Protein AF-A0A914MSP1-F1 (afdb_monomer_lite)

Organism: Meloidogyne incognita (NCBI:txid6306)

InterPro domains:
  IPR037590 GATOR2 complex protein WDR24 [PTHR46200] (3-61)
  IPR049566 WDR59/RTC1-like, RING zinc finger domain [PF17120] (11-61)

Radius of gyration: 13.06 Å; chains: 1; bounding box: 28×31×35 Å

Sequence (68 aa):
MRCLKCRHFYNYTCTICETNVRGIWSSCAECGHGGHLLHMEEWFSQSEFCPVVGCGHVCTKTIKERNK

Foldseek 3Di:
DADPPVRDDDFQAQPPPRDGDPDDWDAAPPQRHTGDPVVVVVVVVPAQADPDPPPRDRRDPDPPPPPD

Structure (mmCIF, N/CA/C/O backbone):
data_AF-A0A914MSP1-F1
#
_entry.id   AF-A0A914MSP1-F1
#
loop_
_atom_site.group_PDB
_atom_site.id
_atom_site.type_symbol
_atom_site.label_atom_id
_atom_site.label_alt_id
_atom_site.label_comp_id
_atom_site.label_asym_id
_atom_site.label_entity_id
_atom_site.label_seq_id
_atom_site.pdbx_PDB_ins_code
_atom_site.Cartn_x
_atom_site.Cartn_y
_atom_site.Cartn_z
_atom_site.occupancy
_atom_site.B_iso_or_equiv
_atom_site.auth_seq_id
_atom_site.auth_comp_id
_atom_site.auth_asym_id
_atom_site.auth_atom_id
_atom_site.pdbx_PDB_model_num
ATOM 1 N N . MET A 1 1 ? 10.466 -4.913 -11.281 1.00 76.31 1 MET A N 1
ATOM 2 C CA . MET A 1 1 ? 10.136 -4.716 -12.716 1.00 76.31 1 MET A CA 1
ATOM 3 C C . MET A 1 1 ? 11.010 -3.609 -13.300 1.00 76.31 1 MET A C 1
ATOM 5 O O . MET A 1 1 ? 11.141 -2.575 -12.662 1.00 76.31 1 MET A O 1
ATOM 9 N N . ARG A 1 2 ? 11.627 -3.801 -14.476 1.00 86.06 2 ARG A N 1
ATOM 10 C CA . ARG A 1 2 ? 12.487 -2.785 -15.117 1.00 86.06 2 ARG A CA 1
ATOM 11 C C . ARG A 1 2 ? 11.720 -2.039 -16.207 1.00 86.06 2 ARG A C 1
ATOM 13 O O . ARG A 1 2 ? 11.244 -2.675 -17.143 1.00 86.06 2 ARG A O 1
ATOM 20 N N . CYS A 1 3 ? 11.649 -0.712 -16.139 1.00 87.38 3 CYS A N 1
ATOM 21 C CA . CYS A 1 3 ? 11.116 0.088 -17.244 1.00 87.38 3 CYS A CA 1
ATOM 22 C C . CYS A 1 3 ? 12.117 0.119 -18.404 1.00 87.38 3 CYS A C 1
ATOM 24 O O . CYS A 1 3 ? 13.274 0.481 -18.214 1.00 87.38 3 CYS A O 1
ATOM 26 N N . LEU A 1 4 ? 11.690 -0.232 -19.617 1.00 92.00 4 LEU A N 1
ATOM 27 C CA . LEU A 1 4 ? 12.582 -0.262 -20.784 1.00 92.00 4 LEU A CA 1
ATOM 28 C C . LEU A 1 4 ? 12.997 1.140 -21.257 1.00 92.00 4 LEU A C 1
ATOM 30 O O . LEU A 1 4 ? 14.077 1.295 -21.817 1.00 92.00 4 LEU A O 1
ATOM 34 N N . LYS A 1 5 ? 12.176 2.162 -20.981 1.00 94.50 5 LYS A N 1
ATOM 35 C CA . LYS A 1 5 ? 12.434 3.552 -21.378 1.00 94.50 5 LYS A CA 1
ATOM 36 C C . LYS A 1 5 ? 13.490 4.223 -20.497 1.00 94.50 5 LYS A C 1
ATOM 38 O O . LYS A 1 5 ? 14.466 4.751 -21.011 1.00 94.50 5 LYS A O 1
ATOM 43 N N . CYS A 1 6 ? 13.305 4.204 -19.175 1.00 94.69 6 CYS A N 1
ATOM 44 C CA . CYS A 1 6 ? 14.209 4.872 -18.229 1.00 94.69 6 CYS A CA 1
ATOM 45 C C . CYS A 1 6 ? 15.196 3.923 -17.532 1.00 94.69 6 CYS A C 1
ATOM 47 O O . CYS A 1 6 ? 16.010 4.375 -16.736 1.00 94.69 6 CYS A O 1
ATOM 49 N N . ARG A 1 7 ? 15.123 2.610 -17.799 1.00 90.94 7 ARG A N 1
ATOM 50 C CA . ARG A 1 7 ? 15.942 1.550 -17.172 1.00 90.94 7 ARG A CA 1
ATOM 51 C C . ARG A 1 7 ? 15.813 1.448 -15.646 1.00 90.94 7 ARG A C 1
ATOM 53 O O . ARG A 1 7 ? 16.534 0.667 -15.034 1.00 90.94 7 ARG A O 1
ATOM 60 N N . HIS A 1 8 ? 14.871 2.172 -15.040 1.00 88.88 8 HIS A N 1
ATOM 61 C CA . HIS A 1 8 ? 14.629 2.150 -13.603 1.00 88.88 8 HIS A CA 1
ATOM 62 C C . HIS A 1 8 ? 14.010 0.817 -13.163 1.00 88.88 8 HIS A C 1
ATOM 64 O O . HIS A 1 8 ? 13.118 0.284 -13.834 1.00 88.88 8 HIS A O 1
ATOM 70 N N . PHE A 1 9 ? 14.483 0.292 -12.033 1.00 86.06 9 PHE A N 1
ATOM 71 C CA . PHE A 1 9 ? 13.955 -0.914 -11.407 1.00 86.06 9 PHE A CA 1
ATOM 72 C C . PHE A 1 9 ? 12.979 -0.532 -10.303 1.00 86.06 9 PHE A C 1
ATOM 74 O O . PHE A 1 9 ? 13.369 -0.007 -9.268 1.00 86.06 9 PHE A O 1
ATOM 81 N N . TYR A 1 10 ? 11.710 -0.844 -10.517 1.00 84.69 10 TYR A N 1
ATOM 82 C CA . TYR A 1 10 ? 10.685 -0.727 -9.496 1.00 84.69 10 TYR A CA 1
ATOM 83 C C . TYR A 1 10 ? 10.633 -2.017 -8.682 1.00 84.69 10 TYR A C 1
ATOM 85 O O . TYR A 1 10 ? 10.406 -3.093 -9.249 1.00 84.69 10 TYR A O 1
ATOM 93 N N . ASN A 1 11 ? 10.848 -1.902 -7.375 1.00 87.19 11 ASN A N 1
ATOM 94 C CA . ASN A 1 11 ? 10.747 -3.002 -6.421 1.00 87.19 11 ASN A CA 1
ATOM 95 C C . ASN A 1 11 ? 9.555 -2.725 -5.508 1.00 87.19 11 ASN A C 1
ATOM 97 O O . ASN A 1 11 ? 9.686 -2.065 -4.482 1.00 87.19 11 ASN A O 1
ATOM 101 N N . TYR A 1 12 ? 8.381 -3.177 -5.937 1.00 91.50 12 TYR A N 1
ATOM 102 C CA . TYR A 1 12 ? 7.161 -3.067 -5.151 1.00 91.50 12 TYR A CA 1
ATOM 103 C C . TYR A 1 12 ? 6.945 -4.380 -4.417 1.00 91.50 12 TYR A C 1
ATOM 105 O O . TYR A 1 12 ? 6.655 -5.399 -5.042 1.00 91.50 12 TYR A O 1
ATOM 113 N N . THR A 1 13 ? 7.097 -4.358 -3.099 1.00 94.56 13 THR A N 1
ATOM 114 C CA . THR A 1 13 ? 6.873 -5.523 -2.243 1.00 94.56 13 THR A CA 1
ATOM 115 C C . THR A 1 13 ? 5.524 -5.384 -1.558 1.00 94.56 13 THR A C 1
ATOM 117 O O . THR A 1 13 ? 5.163 -4.306 -1.088 1.00 94.56 13 THR A O 1
ATOM 120 N N . CYS A 1 14 ? 4.758 -6.469 -1.520 1.00 95.56 14 CYS A N 1
ATOM 121 C CA . CYS A 1 14 ? 3.512 -6.508 -0.777 1.00 95.56 14 CYS A CA 1
ATOM 122 C C . CYS A 1 14 ? 3.799 -6.648 0.714 1.00 95.56 14 CYS A C 1
ATOM 124 O O . CYS A 1 14 ? 4.432 -7.610 1.124 1.00 95.56 14 CYS A O 1
ATOM 126 N N . THR A 1 15 ? 3.276 -5.734 1.524 1.00 94.88 15 THR A N 1
ATOM 127 C CA . THR A 1 15 ? 3.484 -5.739 2.982 1.00 94.88 15 THR A CA 1
ATOM 128 C C . THR A 1 15 ? 2.792 -6.888 3.722 1.00 94.88 15 THR A C 1
ATOM 130 O O . THR A 1 15 ? 3.127 -7.138 4.868 1.00 94.88 15 THR A O 1
ATOM 133 N N . ILE A 1 16 ? 1.844 -7.586 3.084 1.00 94.25 16 ILE A N 1
ATOM 134 C CA . ILE A 1 16 ? 1.080 -8.688 3.700 1.00 94.25 16 ILE A CA 1
ATOM 135 C C . ILE A 1 16 ? 1.741 -10.049 3.452 1.00 94.25 16 ILE A C 1
ATOM 137 O O . ILE A 1 16 ? 1.805 -10.875 4.348 1.00 94.25 16 ILE A O 1
ATOM 141 N N . CYS A 1 17 ? 2.227 -10.292 2.233 1.00 95.75 17 CYS A N 1
ATOM 142 C CA . CYS A 1 17 ? 2.816 -11.585 1.850 1.00 95.75 17 CYS A CA 1
ATOM 143 C C . CYS A 1 17 ? 4.321 -11.515 1.574 1.00 95.75 17 CYS A C 1
ATOM 145 O O . CYS A 1 17 ? 4.907 -12.508 1.164 1.00 95.75 17 CYS A O 1
ATOM 147 N N . GLU A 1 18 ? 4.924 -10.333 1.706 1.00 94.88 18 GLU A N 1
ATOM 148 C CA . GLU A 1 18 ? 6.364 -10.078 1.556 1.00 94.88 18 GLU A CA 1
ATOM 149 C C . GLU A 1 18 ? 6.953 -10.446 0.181 1.00 94.88 18 GLU A C 1
ATOM 151 O O . GLU A 1 18 ? 8.166 -10.501 -0.011 1.00 94.88 18 GLU A O 1
ATOM 156 N N . THR A 1 19 ? 6.098 -10.635 -0.830 1.00 94.81 19 THR A N 1
ATOM 157 C CA . THR A 1 19 ? 6.518 -10.957 -2.199 1.00 94.81 19 THR A CA 1
ATOM 158 C C . THR A 1 19 ? 6.443 -9.756 -3.140 1.00 94.81 19 THR A C 1
ATOM 160 O O . THR A 1 19 ? 5.708 -8.789 -2.920 1.00 94.81 19 THR A O 1
ATOM 163 N N . ASN A 1 20 ? 7.228 -9.820 -4.220 1.00 94.00 20 ASN A N 1
ATOM 164 C CA . ASN A 1 20 ? 7.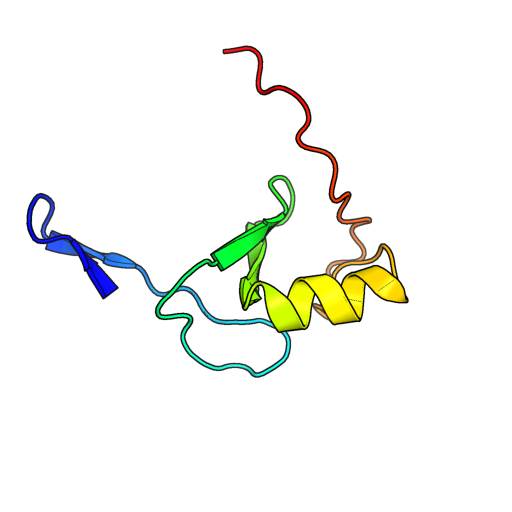249 -8.789 -5.254 1.00 94.00 20 ASN A CA 1
ATOM 165 C C . ASN A 1 20 ? 5.938 -8.763 -6.051 1.00 94.00 20 ASN A C 1
ATOM 167 O O . ASN A 1 20 ? 5.564 -9.750 -6.688 1.00 94.00 20 ASN A O 1
ATOM 171 N N . VAL A 1 21 ? 5.318 -7.589 -6.110 1.00 93.50 21 VAL A N 1
ATOM 172 C CA . VAL A 1 21 ? 4.126 -7.311 -6.907 1.00 93.50 21 VAL A CA 1
ATOM 173 C C . VAL A 1 21 ? 4.523 -7.128 -8.368 1.00 93.50 21 VAL A C 1
ATOM 175 O O . VAL A 1 21 ? 5.283 -6.227 -8.724 1.00 93.50 21 VAL A O 1
ATOM 178 N N . ARG A 1 22 ? 4.004 -8.000 -9.237 1.00 89.62 22 ARG A N 1
ATOM 179 C CA . ARG A 1 22 ? 4.245 -7.951 -10.693 1.00 89.62 22 ARG A CA 1
ATOM 180 C C . ARG A 1 22 ? 3.120 -7.276 -11.486 1.00 89.62 22 ARG A C 1
ATOM 182 O O . ARG A 1 22 ? 3.285 -7.061 -12.681 1.00 89.62 22 ARG A O 1
ATOM 189 N N . GLY A 1 23 ? 1.999 -6.971 -10.833 1.00 87.69 23 GLY A N 1
ATOM 190 C CA . GLY A 1 23 ? 0.808 -6.359 -11.427 1.00 87.69 23 GLY A CA 1
ATOM 191 C C . GLY A 1 23 ? 0.435 -5.044 -10.746 1.00 87.69 23 GLY A C 1
ATOM 192 O O . GLY A 1 23 ? 1.298 -4.210 -10.482 1.00 87.69 23 GLY A O 1
ATOM 193 N N . ILE A 1 24 ? -0.857 -4.869 -10.454 1.00 90.38 24 ILE A N 1
ATOM 194 C CA . ILE A 1 24 ? -1.373 -3.684 -9.758 1.00 90.38 24 ILE A CA 1
ATOM 195 C C . ILE A 1 24 ? -0.837 -3.658 -8.324 1.00 90.38 24 ILE A C 1
ATOM 197 O O . ILE A 1 24 ? -1.084 -4.577 -7.538 1.00 90.38 24 ILE A O 1
ATOM 201 N N . TRP A 1 25 ? -0.116 -2.584 -8.000 1.00 91.62 25 TRP A N 1
ATOM 202 C CA . TRP A 1 25 ? 0.344 -2.273 -6.654 1.00 91.62 25 TRP A CA 1
ATOM 203 C C . TRP A 1 25 ? -0.520 -1.160 -6.063 1.00 91.62 25 TRP A C 1
ATOM 205 O O . TRP A 1 25 ? -0.498 -0.027 -6.544 1.00 91.62 25 TRP A O 1
ATOM 215 N N . SER A 1 26 ? -1.285 -1.498 -5.030 1.00 91.44 26 SER A N 1
ATOM 216 C CA . SER A 1 26 ? -2.125 -0.555 -4.296 1.00 91.44 26 SER A CA 1
ATOM 217 C C . SER A 1 26 ? -1.354 -0.036 -3.091 1.00 91.44 26 SER A C 1
ATOM 219 O O . SER A 1 26 ? -1.021 -0.819 -2.202 1.00 91.44 26 SER A O 1
ATOM 221 N N . SER A 1 27 ? -1.069 1.266 -3.059 1.00 90.19 27 SER A N 1
ATOM 222 C CA . SER A 1 27 ? -0.286 1.920 -2.004 1.00 90.19 27 SER A CA 1
ATOM 223 C C . SER A 1 27 ? -1.017 3.111 -1.398 1.00 90.19 27 SER A C 1
ATOM 225 O O . SER A 1 27 ? -1.679 3.866 -2.112 1.00 90.19 27 SER A O 1
ATOM 227 N N . CYS A 1 28 ? -0.819 3.340 -0.103 1.00 90.56 28 CYS A N 1
ATOM 228 C CA . CYS A 1 28 ? -1.237 4.570 0.555 1.00 90.56 28 CYS A CA 1
ATOM 229 C C . CYS A 1 28 ? -0.418 5.761 0.032 1.00 90.56 28 CYS A C 1
ATOM 231 O O . CYS A 1 28 ? 0.809 5.695 -0.037 1.00 90.56 28 CYS A O 1
ATOM 233 N N . ALA A 1 29 ? -1.087 6.865 -0.305 1.00 86.38 29 ALA A N 1
ATOM 234 C CA . ALA A 1 29 ? -0.415 8.080 -0.768 1.00 86.38 29 ALA A CA 1
ATOM 235 C C . ALA A 1 29 ? 0.382 8.794 0.339 1.00 86.38 29 ALA A C 1
ATOM 237 O O . ALA A 1 29 ? 1.295 9.550 0.019 1.00 86.38 29 ALA A O 1
ATOM 238 N N . GLU A 1 30 ? 0.039 8.559 1.609 1.00 88.50 30 GLU A N 1
ATOM 239 C CA . GLU A 1 30 ? 0.662 9.219 2.761 1.00 88.50 30 GLU A CA 1
ATOM 240 C C . GLU A 1 30 ? 1.839 8.408 3.311 1.00 88.50 30 GLU A C 1
ATOM 242 O O . GLU A 1 30 ? 2.943 8.932 3.424 1.00 88.50 30 GLU A O 1
ATOM 247 N N . CYS A 1 31 ? 1.645 7.116 3.602 1.00 91.94 31 CYS A N 1
ATOM 248 C CA . CYS A 1 31 ? 2.706 6.287 4.183 1.00 91.94 31 CYS A CA 1
ATOM 249 C C . CYS A 1 31 ? 3.522 5.487 3.155 1.00 91.94 31 CYS A C 1
ATOM 251 O O . CYS A 1 31 ? 4.542 4.905 3.511 1.00 91.94 31 CYS A O 1
ATOM 253 N N . GLY A 1 32 ? 3.079 5.412 1.894 1.00 90.25 32 GLY A N 1
ATOM 254 C CA . GLY A 1 32 ? 3.759 4.670 0.825 1.00 90.25 32 GLY A CA 1
ATOM 255 C C . GLY A 1 32 ? 3.691 3.141 0.942 1.00 90.25 32 GLY A C 1
ATOM 256 O O . GLY A 1 32 ? 4.092 2.442 0.011 1.00 90.25 32 GLY A O 1
ATOM 257 N N . HIS A 1 33 ? 3.164 2.601 2.045 1.00 93.44 33 HIS A N 1
ATOM 258 C CA . HIS A 1 33 ? 2.966 1.165 2.220 1.00 93.44 33 HIS A CA 1
ATOM 259 C C . HIS A 1 33 ? 1.832 0.651 1.340 1.00 93.44 33 HIS A C 1
ATOM 261 O O . HIS A 1 33 ? 0.843 1.344 1.093 1.00 93.44 33 HIS A O 1
ATOM 267 N N . GLY A 1 34 ? 1.969 -0.584 0.874 1.00 92.81 34 GLY A N 1
ATOM 268 C CA . GLY A 1 34 ? 1.030 -1.149 -0.076 1.00 92.81 34 GLY A CA 1
ATOM 269 C C . GLY A 1 34 ? 1.350 -2.578 -0.464 1.00 92.81 34 GLY A C 1
ATOM 270 O O . GLY A 1 34 ? 2.261 -3.214 0.068 1.00 92.81 34 GLY A O 1
ATOM 271 N N . GLY A 1 35 ? 0.609 -3.102 -1.432 1.00 94.88 35 GLY A N 1
ATOM 272 C CA . GLY A 1 35 ? 0.825 -4.457 -1.911 1.00 94.88 35 GLY A CA 1
ATOM 273 C C . GLY A 1 35 ? -0.102 -4.874 -3.030 1.00 94.88 35 GLY A C 1
ATOM 274 O O . GLY A 1 35 ? -0.605 -4.039 -3.778 1.00 94.88 35 GLY A O 1
ATOM 275 N N . HIS A 1 36 ? -0.275 -6.187 -3.168 1.00 95.81 36 HIS A N 1
ATOM 276 C CA . HIS A 1 36 ? -1.195 -6.755 -4.143 1.00 95.81 36 HIS A CA 1
ATOM 277 C C . HIS A 1 36 ? -2.596 -6.193 -3.939 1.00 95.81 36 HIS A C 1
ATOM 279 O O . HIS A 1 36 ? -3.057 -6.121 -2.801 1.00 95.81 36 HIS A O 1
ATOM 285 N N . LEU A 1 37 ? -3.270 -5.861 -5.043 1.00 93.00 37 LEU A N 1
ATOM 286 C CA . LEU A 1 37 ? -4.640 -5.357 -5.015 1.00 93.00 37 LEU A CA 1
ATOM 287 C C . LEU A 1 37 ? -5.541 -6.229 -4.131 1.00 93.00 37 LEU A C 1
ATOM 289 O O . LEU A 1 37 ? -6.138 -5.705 -3.205 1.00 93.00 37 LEU A O 1
ATOM 293 N N . LEU A 1 38 ? -5.545 -7.548 -4.348 1.00 94.44 38 LEU A N 1
ATOM 294 C CA . LEU A 1 38 ? -6.413 -8.480 -3.621 1.00 94.44 38 LEU A CA 1
ATOM 295 C C . LEU A 1 38 ? -6.118 -8.527 -2.116 1.00 94.44 38 LEU A C 1
ATOM 297 O O . LEU A 1 38 ? -7.041 -8.420 -1.320 1.00 94.44 38 LEU A O 1
ATOM 301 N N . HIS A 1 39 ? -4.844 -8.613 -1.712 1.00 95.12 39 HIS A N 1
ATOM 302 C CA . HIS A 1 39 ? -4.494 -8.607 -0.285 1.00 95.12 39 HIS A CA 1
ATOM 303 C C . HIS A 1 39 ? -4.855 -7.282 0.386 1.00 95.12 39 HIS A C 1
ATOM 305 O O . HIS A 1 39 ? -5.317 -7.267 1.521 1.00 95.12 39 HIS A O 1
ATOM 311 N N . MET A 1 40 ? -4.638 -6.161 -0.306 1.00 92.75 40 MET A N 1
ATOM 312 C CA . MET A 1 40 ? -5.023 -4.853 0.217 1.00 92.75 40 MET A CA 1
ATOM 313 C C . MET A 1 40 ? -6.547 -4.749 0.318 1.00 92.75 40 MET A C 1
ATOM 315 O O . MET A 1 40 ? -7.060 -4.263 1.318 1.00 92.75 40 MET A O 1
ATOM 319 N N . GLU A 1 41 ? -7.288 -5.225 -0.681 1.00 92.38 41 GLU A N 1
ATOM 320 C CA . GLU A 1 41 ? -8.749 -5.182 -0.678 1.00 92.38 41 GLU A CA 1
ATOM 321 C C . GLU A 1 41 ? -9.347 -6.010 0.465 1.00 92.38 41 GLU A C 1
ATOM 323 O O . GLU A 1 41 ? -10.207 -5.494 1.182 1.00 92.38 41 GLU A O 1
ATOM 328 N N . GLU A 1 42 ? -8.828 -7.226 0.671 1.00 94.69 42 GLU A N 1
ATOM 329 C CA . GLU A 1 42 ? -9.202 -8.140 1.755 1.00 94.69 42 GLU A CA 1
ATOM 330 C C . GLU A 1 42 ? -8.875 -7.555 3.135 1.00 94.69 42 GLU A C 1
ATOM 332 O O . GLU A 1 42 ? -9.744 -7.504 4.008 1.00 94.69 42 GLU A O 1
ATOM 337 N N . TRP A 1 43 ? -7.656 -7.038 3.326 1.00 92.94 43 TRP A N 1
ATOM 338 C CA . TRP A 1 43 ? -7.253 -6.391 4.578 1.00 92.94 43 TRP A CA 1
ATOM 339 C C . TRP A 1 43 ? -8.149 -5.197 4.900 1.00 92.94 43 TRP A C 1
ATOM 341 O O . TRP A 1 43 ? -8.727 -5.099 5.985 1.00 92.94 43 TRP A O 1
ATOM 351 N N . PHE A 1 44 ? -8.330 -4.317 3.914 1.00 91.12 44 PHE A N 1
ATOM 352 C CA . PHE A 1 44 ? -9.153 -3.128 4.063 1.00 91.12 44 PHE A CA 1
ATOM 353 C C . PHE A 1 44 ? -10.664 -3.405 4.027 1.00 91.12 44 PHE A C 1
ATOM 355 O O . PHE A 1 44 ? -11.457 -2.465 4.041 1.00 91.12 44 PHE A O 1
ATOM 362 N N . SER A 1 45 ? -11.085 -4.670 3.948 1.00 92.38 45 SER A N 1
ATOM 363 C CA . SER A 1 45 ? -12.465 -5.080 4.223 1.00 92.38 45 SER A CA 1
ATOM 364 C C . SER A 1 45 ? -12.726 -5.266 5.721 1.00 92.38 45 SER A C 1
ATOM 366 O O . SER A 1 45 ? -13.887 -5.332 6.120 1.00 92.38 45 SER A O 1
ATOM 368 N N . GLN A 1 46 ? -11.673 -5.380 6.538 1.00 91.81 46 GLN A N 1
ATOM 369 C CA . GLN A 1 46 ? -11.762 -5.664 7.975 1.00 91.81 46 GLN A CA 1
ATOM 370 C C . GLN A 1 46 ? -11.086 -4.598 8.849 1.00 91.81 46 GLN A C 1
ATOM 372 O O . GLN A 1 46 ? -11.407 -4.480 10.028 1.00 91.81 46 GLN A O 1
ATOM 377 N N . SER A 1 47 ? -10.151 -3.824 8.296 1.00 89.81 47 SER A N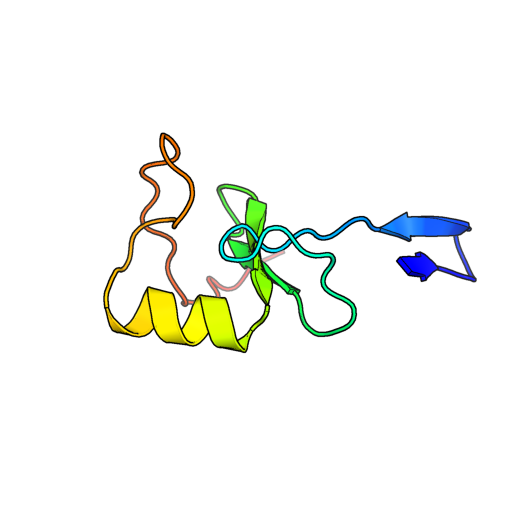 1
ATOM 378 C CA . SER A 1 47 ? -9.392 -2.801 9.019 1.00 89.81 47 SER A CA 1
ATOM 379 C C . SER A 1 47 ? -9.166 -1.581 8.142 1.00 89.81 47 SER A C 1
ATOM 381 O O . SER A 1 47 ? -8.854 -1.722 6.974 1.00 89.81 47 SER A O 1
ATOM 383 N N . GLU A 1 48 ? -9.246 -0.373 8.687 1.00 89.06 48 GLU A N 1
ATOM 384 C CA . GLU A 1 48 ? -8.871 0.849 7.957 1.00 89.06 48 GLU A CA 1
ATOM 385 C C . GLU A 1 48 ? -7.395 1.222 8.175 1.00 89.06 48 GLU A C 1
ATOM 387 O O . GLU A 1 48 ? -6.877 2.162 7.570 1.00 89.06 48 GLU A O 1
ATOM 392 N N . PHE A 1 49 ? -6.690 0.484 9.034 1.00 91.69 49 PHE A N 1
ATOM 393 C CA . PHE A 1 49 ? -5.305 0.759 9.394 1.00 91.69 49 PHE A CA 1
ATOM 394 C C . PHE A 1 49 ? -4.315 0.059 8.469 1.00 91.69 49 PHE A C 1
ATOM 396 O O . PHE A 1 49 ? -4.560 -1.033 7.953 1.00 91.69 49 PHE A O 1
ATOM 403 N N . CYS A 1 50 ? -3.152 0.683 8.301 1.00 93.56 50 CYS A N 1
ATOM 404 C CA . CYS A 1 50 ? -2.033 0.118 7.567 1.00 93.56 50 CYS A CA 1
ATOM 405 C C . CYS A 1 50 ? -1.646 -1.265 8.134 1.00 93.56 50 CYS A C 1
ATOM 407 O O . CYS A 1 50 ? -1.462 -1.378 9.348 1.00 93.56 50 CYS A O 1
ATOM 409 N N . PRO A 1 51 ? -1.441 -2.290 7.285 1.00 92.94 51 PRO A N 1
ATOM 410 C CA . PRO A 1 51 ? -1.009 -3.618 7.731 1.00 92.94 51 PRO A CA 1
ATOM 411 C C . PRO A 1 51 ? 0.416 -3.649 8.304 1.00 92.94 51 PRO A C 1
ATOM 413 O O . PRO A 1 51 ? 0.806 -4.625 8.936 1.00 92.94 51 PRO A O 1
ATOM 416 N N . VAL A 1 52 ? 1.216 -2.600 8.081 1.00 93.81 52 VAL A N 1
ATOM 417 C CA . VAL A 1 52 ? 2.595 -2.532 8.578 1.00 93.81 52 VAL A CA 1
ATOM 418 C C . VAL A 1 52 ? 2.610 -2.198 10.066 1.00 93.81 52 VAL A C 1
ATOM 420 O O . VAL A 1 52 ? 2.165 -1.123 10.484 1.00 93.81 52 VAL A O 1
ATOM 423 N N . VAL A 1 53 ? 3.197 -3.100 10.854 1.00 90.31 53 VAL A N 1
ATOM 424 C CA . VAL A 1 53 ? 3.426 -2.914 12.291 1.00 90.31 53 VAL A CA 1
ATOM 425 C C . VAL A 1 53 ? 4.227 -1.629 12.526 1.00 90.31 53 VAL A C 1
ATOM 427 O O . VAL A 1 53 ? 5.281 -1.424 11.931 1.00 90.31 53 VAL A O 1
ATOM 430 N N . GLY A 1 54 ? 3.711 -0.746 13.384 1.00 89.88 54 GLY A N 1
ATOM 431 C CA . GLY A 1 54 ? 4.347 0.533 13.720 1.00 89.88 54 GLY A CA 1
ATOM 432 C C . GLY A 1 54 ? 4.013 1.706 12.789 1.00 89.88 54 GLY A C 1
ATOM 433 O O . GLY A 1 54 ? 4.396 2.829 13.095 1.00 89.88 54 GLY A O 1
ATOM 434 N N . CYS A 1 55 ? 3.273 1.499 11.692 1.00 91.94 55 CYS A N 1
ATOM 435 C CA . CYS A 1 55 ? 2.848 2.605 10.828 1.00 91.94 55 CYS A CA 1
ATOM 436 C C . CYS A 1 55 ? 1.663 3.385 11.419 1.00 91.94 55 CYS A C 1
ATOM 438 O O . CYS A 1 55 ? 1.655 4.610 11.370 1.00 91.94 55 CYS A O 1
ATOM 440 N N . GLY A 1 56 ? 0.648 2.681 11.937 1.00 87.00 56 GLY A N 1
ATOM 441 C CA . GLY A 1 56 ? -0.513 3.276 12.617 1.00 87.00 56 GLY A CA 1
ATOM 442 C C . GLY A 1 56 ? -1.429 4.165 11.759 1.00 87.00 56 GLY A C 1
ATOM 443 O O . GLY A 1 56 ? -2.430 4.661 12.264 1.00 87.00 56 GLY A O 1
ATOM 444 N N . HIS A 1 57 ? -1.125 4.369 10.474 1.00 90.12 57 HIS A N 1
ATOM 445 C CA . HIS A 1 57 ? -1.921 5.219 9.588 1.00 90.12 57 HIS A CA 1
ATOM 446 C C . HIS A 1 57 ? -3.270 4.592 9.236 1.00 90.12 57 HIS A C 1
ATOM 448 O O . HIS A 1 57 ? -3.321 3.430 8.830 1.00 90.12 57 HIS A O 1
ATOM 454 N N . VAL A 1 58 ? -4.331 5.400 9.275 1.00 89.88 58 VAL A N 1
ATOM 455 C CA . VAL A 1 58 ? -5.630 5.078 8.669 1.00 89.88 58 VAL A CA 1
ATOM 456 C C . VAL A 1 58 ? -5.507 5.266 7.155 1.00 89.88 58 VAL A C 1
ATOM 458 O O . VAL A 1 58 ? -5.541 6.383 6.643 1.00 89.88 58 VAL A O 1
ATOM 461 N N . CYS A 1 59 ? -5.284 4.174 6.430 1.00 88.31 59 CYS A N 1
ATOM 462 C CA . CYS A 1 59 ? 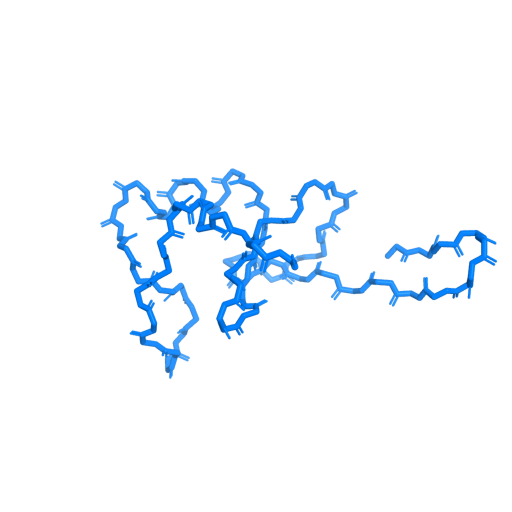-5.062 4.202 4.990 1.00 88.31 59 CYS A CA 1
ATOM 463 C C . CYS A 1 59 ? -6.413 4.204 4.270 1.00 88.31 59 CYS A C 1
ATOM 465 O O . CYS A 1 59 ? -7.007 3.156 4.026 1.00 88.31 59 CYS A O 1
ATOM 467 N N . THR A 1 60 ? -6.909 5.390 3.923 1.00 70.62 60 THR A N 1
ATOM 468 C CA . THR A 1 60 ? -8.223 5.523 3.284 1.00 70.62 60 THR A CA 1
ATOM 469 C C . THR A 1 60 ? -8.184 5.048 1.829 1.00 70.62 60 THR A C 1
ATOM 471 O O . THR A 1 60 ? -7.316 5.477 1.066 1.00 70.62 60 THR A O 1
ATOM 474 N N . LYS A 1 61 ? -9.165 4.239 1.400 1.00 62.69 61 LYS A N 1
ATOM 475 C CA . LYS A 1 61 ? -9.342 3.844 -0.016 1.00 62.69 61 LYS A CA 1
ATOM 476 C C . LYS A 1 61 ? -9.741 5.013 -0.931 1.00 62.69 61 LYS A C 1
ATOM 478 O O . LYS A 1 61 ? -9.738 4.867 -2.151 1.00 62.69 61 LYS A O 1
ATOM 483 N N . THR A 1 62 ? -10.127 6.158 -0.371 1.00 54.50 62 THR A N 1
ATOM 484 C CA . THR A 1 62 ? -10.570 7.320 -1.137 1.00 54.50 62 THR A CA 1
ATO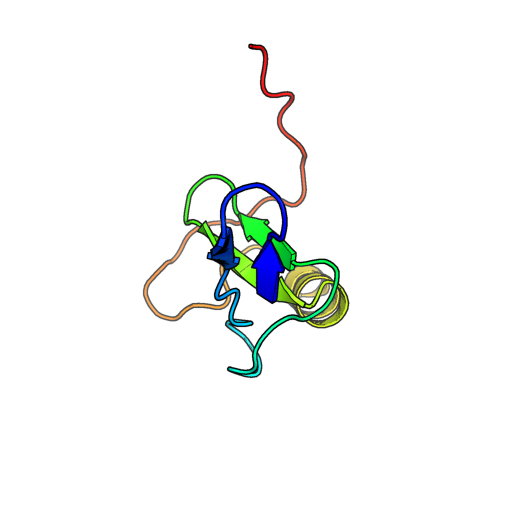M 485 C C . THR A 1 62 ? -9.405 7.931 -1.905 1.00 54.50 62 THR A C 1
ATOM 487 O O . THR A 1 62 ? -8.426 8.410 -1.334 1.00 54.50 62 THR A O 1
ATOM 490 N N . ILE A 1 63 ? -9.545 7.960 -3.229 1.00 55.16 63 ILE A N 1
ATOM 491 C CA . ILE A 1 63 ? -8.766 8.840 -4.094 1.00 55.16 63 ILE A CA 1
ATOM 492 C C . ILE A 1 63 ? -9.142 10.264 -3.674 1.00 55.16 63 ILE A C 1
ATOM 494 O O . ILE A 1 63 ? -10.143 10.804 -4.133 1.00 55.16 63 ILE A O 1
ATOM 498 N N . LYS A 1 64 ? -8.383 10.876 -2.760 1.00 47.16 64 LYS A N 1
ATOM 499 C CA . LYS A 1 64 ? -8.417 12.333 -2.629 1.00 47.16 64 LYS A CA 1
ATOM 500 C C . LYS A 1 64 ? -7.934 12.860 -3.971 1.00 47.16 64 LYS A C 1
ATOM 502 O O . LYS A 1 64 ? -6.805 12.559 -4.365 1.00 47.16 64 LYS A O 1
ATOM 507 N N . GLU A 1 65 ? -8.806 13.555 -4.698 1.00 49.25 65 GLU A N 1
ATOM 508 C CA . GLU A 1 65 ? -8.453 14.237 -5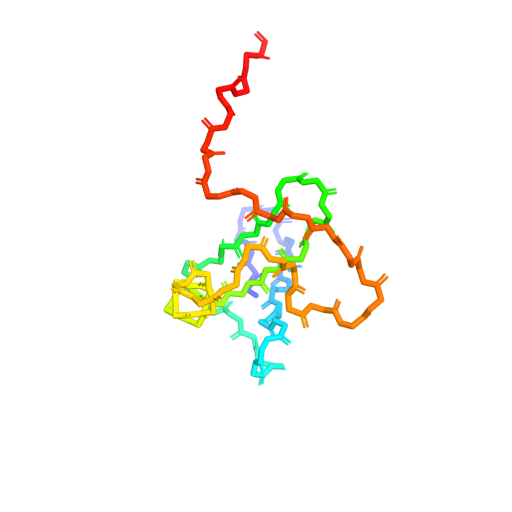.938 1.00 49.25 65 GLU A CA 1
ATOM 509 C C . GLU A 1 65 ? -7.177 15.039 -5.679 1.00 49.25 65 GLU A C 1
ATOM 511 O O . GLU A 1 65 ? -7.183 16.031 -4.945 1.00 49.25 65 GLU A O 1
ATOM 516 N N . ARG A 1 66 ? -6.048 14.563 -6.222 1.00 55.84 66 ARG A N 1
ATOM 517 C CA . ARG A 1 66 ? -4.808 15.333 -6.242 1.00 55.84 66 ARG A CA 1
ATOM 518 C C . ARG A 1 66 ? -5.049 16.470 -7.221 1.00 55.84 66 ARG A C 1
ATOM 520 O O . ARG A 1 66 ? -4.743 16.343 -8.402 1.00 55.84 66 ARG A O 1
ATOM 527 N N . ASN A 1 67 ? -5.657 17.541 -6.722 1.00 45.62 67 ASN A N 1
ATOM 528 C CA . ASN A 1 67 ? -5.658 18.828 -7.389 1.00 45.62 67 ASN A CA 1
ATOM 529 C C . ASN A 1 67 ? -4.186 19.209 -7.570 1.00 45.62 67 ASN A C 1
ATOM 531 O O . ASN A 1 67 ? -3.448 19.359 -6.595 1.00 45.62 67 ASN A O 1
ATOM 535 N N . LYS A 1 68 ? -3.764 19.199 -8.831 1.00 43.25 68 LYS A N 1
ATOM 536 C CA . LYS A 1 68 ? -2.444 19.614 -9.287 1.00 43.25 68 LYS A CA 1
ATOM 537 C C . LYS A 1 68 ? -2.448 21.119 -9.495 1.00 43.25 68 LYS A C 1
ATOM 539 O O . LYS A 1 68 ? -3.449 21.603 -10.065 1.00 43.25 68 LYS A O 1
#

pLDDT: mean 86.34, std 13.44, range [43.25, 95.81]

Secondary structure (DSSP, 8-stat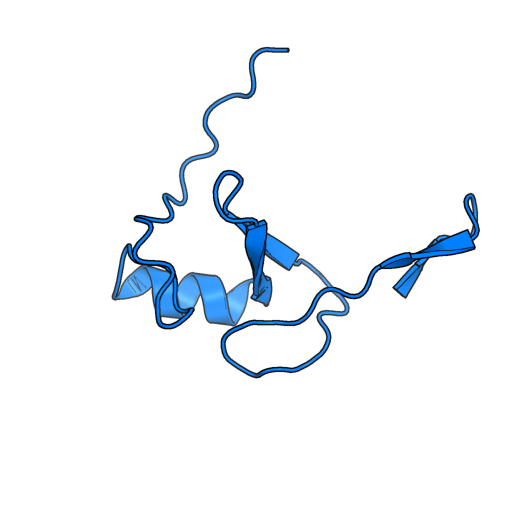e):
-B-TTT--B---B-TTT-PBP-S-EEE-TTT--EEEHHHHHHHTTT-SB-SSTTT--B----------